Protein AF-R5L325-F1 (afdb_monomer_lite)

pLDDT: mean 84.12, std 8.81, range [45.09, 97.12]

Foldseek 3Di:
DVLQVPDPHNVVVVVCVVVVHDRDDDPDCVVVVVVVVVVVVVVVVVVVCCVVVVDPDDPCVVVVVVVVVVVVVVVVVVDD

Structure (mmCIF, N/CA/C/O backbone):
data_AF-R5L325-F1
#
_entry.id   AF-R5L325-F1
#
loop_
_atom_site.group_PDB
_atom_site.id
_atom_site.type_symbol
_atom_site.label_atom_id
_atom_site.label_alt_id
_atom_site.label_comp_id
_atom_site.label_asym_id
_atom_site.label_entity_id
_atom_site.label_seq_id
_atom_site.pdbx_PDB_ins_code
_atom_site.Cartn_x
_atom_site.Cartn_y
_atom_site.Cartn_z
_atom_site.occupancy
_atom_site.B_iso_or_equiv
_atom_site.auth_seq_id
_atom_site.auth_comp_id
_atom_site.auth_asym_id
_atom_site.auth_atom_id
_atom_site.pdbx_PDB_model_num
ATOM 1 N N . MET A 1 1 ? 16.008 -5.763 -16.215 1.00 60.28 1 MET A N 1
ATOM 2 C CA . MET A 1 1 ? 15.617 -6.902 -15.349 1.00 60.28 1 MET A CA 1
ATOM 3 C C . MET A 1 1 ? 14.668 -6.508 -14.208 1.00 60.28 1 MET A C 1
ATOM 5 O O . MET A 1 1 ? 13.651 -7.170 -14.067 1.00 60.28 1 MET A O 1
ATOM 9 N N . TYR A 1 2 ? 14.895 -5.416 -13.460 1.00 70.94 2 TYR A N 1
ATOM 10 C CA . TYR A 1 2 ? 14.011 -5.005 -12.343 1.00 70.94 2 TYR A CA 1
ATOM 11 C C . TYR A 1 2 ? 12.538 -4.741 -12.729 1.00 70.94 2 TYR A C 1
ATOM 13 O O . TYR A 1 2 ? 11.645 -5.121 -11.992 1.00 70.94 2 TYR A O 1
ATOM 21 N N . ALA A 1 3 ? 12.245 -4.179 -13.910 1.00 76.75 3 ALA A N 1
ATOM 22 C CA . ALA A 1 3 ? 10.851 -3.990 -14.347 1.00 76.75 3 ALA A CA 1
ATOM 23 C C . ALA A 1 3 ? 10.072 -5.311 -14.475 1.00 76.75 3 ALA A C 1
ATOM 25 O O . ALA A 1 3 ? 8.899 -5.380 -14.123 1.00 76.75 3 ALA A O 1
ATOM 26 N N . SER A 1 4 ? 10.731 -6.367 -14.964 1.00 81.75 4 SER A N 1
ATOM 27 C CA . SER A 1 4 ? 10.076 -7.652 -15.226 1.00 81.75 4 SER A CA 1
ATOM 28 C C . SER A 1 4 ? 9.585 -8.350 -13.955 1.00 81.75 4 SER A C 1
ATOM 30 O O . SER A 1 4 ? 8.617 -9.099 -14.020 1.00 81.75 4 SER A O 1
ATOM 32 N N . THR A 1 5 ? 10.188 -8.066 -12.794 1.00 83.25 5 THR A N 1
ATOM 33 C CA . THR A 1 5 ? 9.813 -8.690 -11.514 1.00 83.25 5 THR A CA 1
ATOM 34 C C . THR A 1 5 ? 8.503 -8.146 -10.944 1.00 83.25 5 THR A C 1
ATOM 36 O O . THR A 1 5 ? 7.916 -8.772 -10.068 1.00 83.25 5 THR A O 1
ATOM 39 N N . LYS A 1 6 ? 8.025 -6.998 -11.443 1.00 83.69 6 LYS A N 1
ATOM 40 C CA . LYS A 1 6 ? 6.725 -6.414 -11.077 1.00 83.69 6 LYS A CA 1
ATOM 41 C C . LYS A 1 6 ? 5.574 -6.913 -11.962 1.00 83.69 6 LYS A C 1
ATOM 43 O O . LYS A 1 6 ? 4.415 -6.647 -11.659 1.00 83.69 6 LYS A O 1
ATOM 48 N N . TYR A 1 7 ? 5.867 -7.664 -13.025 1.00 87.94 7 TYR A N 1
ATOM 49 C CA . TYR A 1 7 ? 4.853 -8.343 -13.829 1.00 87.94 7 TYR A CA 1
ATOM 50 C C . TYR A 1 7 ? 4.546 -9.730 -13.259 1.00 87.94 7 TYR A C 1
ATOM 52 O O . TYR A 1 7 ? 5.420 -10.417 -12.739 1.00 87.94 7 TYR A O 1
ATOM 60 N N . LYS A 1 8 ? 3.300 -10.186 -13.431 1.00 87.25 8 LYS A N 1
ATOM 61 C CA . LYS A 1 8 ? 2.862 -11.531 -13.013 1.00 87.25 8 LYS A CA 1
ATOM 62 C C . LYS A 1 8 ? 3.648 -12.661 -13.703 1.00 87.25 8 LYS A C 1
ATOM 64 O O . LYS A 1 8 ? 3.759 -13.751 -13.154 1.00 87.25 8 LYS A O 1
ATOM 69 N N . SER A 1 9 ? 4.160 -12.420 -14.912 1.00 92.81 9 SER A N 1
ATOM 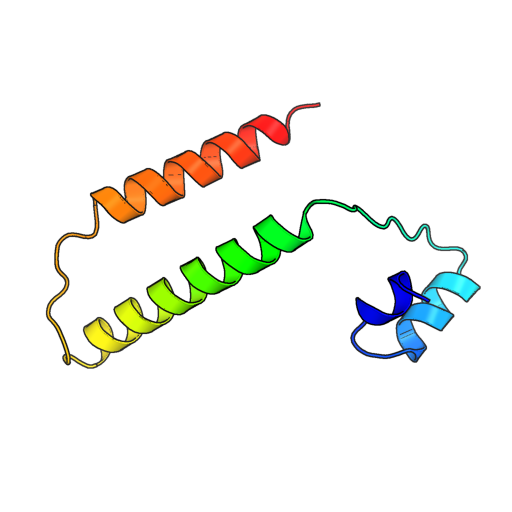70 C CA . SER A 1 9 ? 5.054 -13.321 -15.649 1.00 92.81 9 SER A CA 1
ATOM 71 C C . SER A 1 9 ? 5.862 -12.547 -16.701 1.00 92.81 9 SER A C 1
ATOM 73 O O . SER A 1 9 ? 5.575 -11.382 -16.977 1.00 92.81 9 SER A O 1
ATOM 75 N N . ILE A 1 10 ? 6.862 -13.185 -17.319 1.00 92.94 10 ILE A N 1
ATOM 76 C CA . ILE A 1 10 ? 7.734 -12.542 -18.320 1.00 92.94 10 ILE A CA 1
ATOM 77 C C . ILE A 1 10 ? 6.992 -12.180 -19.622 1.00 92.94 10 ILE A C 1
ATOM 79 O O . ILE A 1 10 ? 7.304 -11.182 -20.265 1.00 92.94 10 ILE A O 1
ATOM 83 N N . ALA A 1 11 ? 5.980 -12.963 -20.008 1.00 94.88 11 ALA A N 1
ATOM 84 C CA . ALA A 1 11 ? 5.259 -12.798 -21.270 1.00 94.88 11 ALA A CA 1
ATOM 85 C C . ALA A 1 11 ? 4.567 -11.424 -21.436 1.00 94.88 11 ALA A C 1
ATOM 87 O O . ALA A 1 11 ? 4.757 -10.801 -22.479 1.00 94.88 11 ALA A O 1
ATOM 88 N N . PRO A 1 12 ? 3.782 -10.906 -20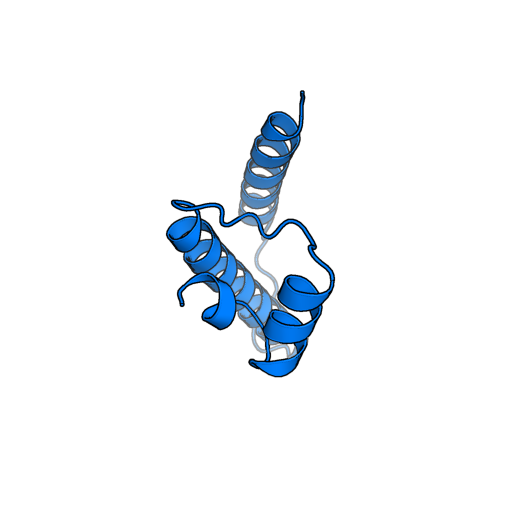.467 1.00 94.12 12 PRO A N 1
ATOM 89 C CA . PRO A 1 12 ? 3.218 -9.559 -20.562 1.00 94.12 12 PRO A CA 1
ATOM 90 C C . PRO A 1 12 ? 4.285 -8.460 -20.597 1.00 94.12 12 PRO A C 1
ATOM 92 O O . PRO A 1 12 ? 4.133 -7.527 -21.376 1.00 94.12 12 PRO A O 1
ATOM 95 N N . TYR A 1 13 ? 5.388 -8.605 -19.853 1.00 93.81 13 TYR A N 1
ATOM 96 C CA . TYR A 1 13 ? 6.502 -7.654 -19.912 1.00 93.81 13 TYR A CA 1
ATOM 97 C C . TYR A 1 13 ? 7.096 -7.568 -21.326 1.00 93.81 13 TYR A C 1
ATOM 99 O O . TYR A 1 13 ? 7.243 -6.479 -21.873 1.00 93.81 13 TYR A O 1
ATOM 107 N N . LEU A 1 14 ? 7.369 -8.719 -21.950 1.00 95.00 14 LEU A N 1
ATOM 108 C CA . LEU A 1 14 ? 7.899 -8.769 -23.315 1.00 95.00 14 LEU A CA 1
ATOM 109 C C . LEU A 1 14 ? 6.924 -8.187 -24.342 1.00 95.00 14 LEU A C 1
ATOM 111 O O . LEU A 1 14 ? 7.362 -7.489 -25.253 1.00 95.00 14 LEU A O 1
ATOM 115 N N . ARG A 1 15 ? 5.614 -8.428 -24.188 1.00 95.69 15 ARG A N 1
ATOM 116 C CA . ARG A 1 15 ? 4.595 -7.812 -25.054 1.00 95.69 15 ARG A CA 1
ATOM 117 C C . ARG A 1 15 ? 4.612 -6.293 -24.951 1.00 95.69 15 ARG A C 1
ATOM 119 O O . ARG A 1 15 ? 4.572 -5.626 -25.975 1.00 95.69 15 ARG A O 1
ATOM 126 N N . ASP A 1 16 ? 4.693 -5.749 -23.743 1.00 95.38 16 ASP A N 1
ATOM 127 C CA . ASP A 1 16 ? 4.690 -4.301 -23.544 1.00 95.38 16 ASP A CA 1
ATOM 128 C C . ASP A 1 16 ? 5.983 -3.650 -24.065 1.00 95.38 16 ASP A C 1
ATOM 130 O O . ASP A 1 16 ? 5.914 -2.587 -24.682 1.00 95.38 16 ASP A O 1
ATOM 134 N N . CYS A 1 17 ? 7.134 -4.325 -23.940 1.00 93.88 17 CYS A N 1
ATOM 135 C CA . CYS A 1 17 ? 8.376 -3.907 -24.598 1.00 93.88 17 CYS A CA 1
ATOM 136 C C . CYS A 1 17 ? 8.262 -3.921 -26.130 1.00 93.88 17 CYS A C 1
ATOM 138 O O . CYS A 1 17 ? 8.655 -2.953 -26.777 1.00 93.88 17 CYS A O 1
ATOM 140 N N . ALA A 1 18 ? 7.720 -4.999 -26.707 1.00 96.50 18 ALA A N 1
ATOM 141 C CA . ALA A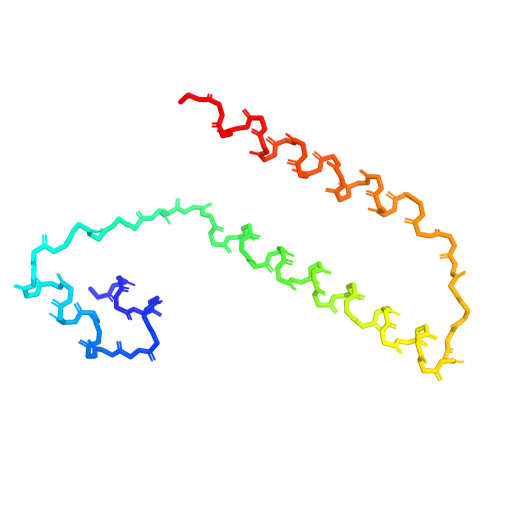 1 18 ? 7.561 -5.147 -28.156 1.00 96.50 18 ALA A CA 1
ATOM 142 C C . ALA A 1 18 ? 6.566 -4.136 -28.750 1.00 96.50 18 ALA A C 1
ATOM 144 O O . ALA A 1 18 ? 6.717 -3.716 -29.890 1.00 96.50 18 ALA A O 1
ATOM 145 N N . LEU A 1 19 ? 5.568 -3.724 -27.966 1.00 97.12 19 LEU A N 1
ATOM 146 C CA . LEU A 1 19 ? 4.593 -2.697 -28.336 1.00 97.1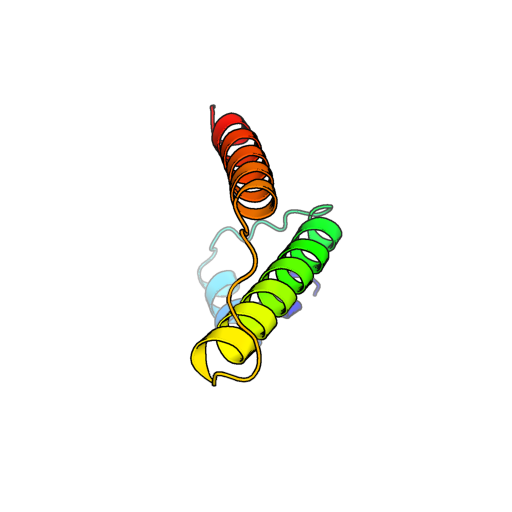2 19 LEU A CA 1
ATOM 147 C C . LEU A 1 19 ? 5.078 -1.268 -28.040 1.00 97.12 19 LEU A C 1
ATOM 149 O O . LEU A 1 19 ? 4.280 -0.338 -28.123 1.00 97.12 19 LEU A O 1
ATOM 153 N N . HIS A 1 20 ? 6.349 -1.089 -27.665 1.00 93.50 20 HIS A N 1
ATOM 154 C CA . HIS A 1 20 ? 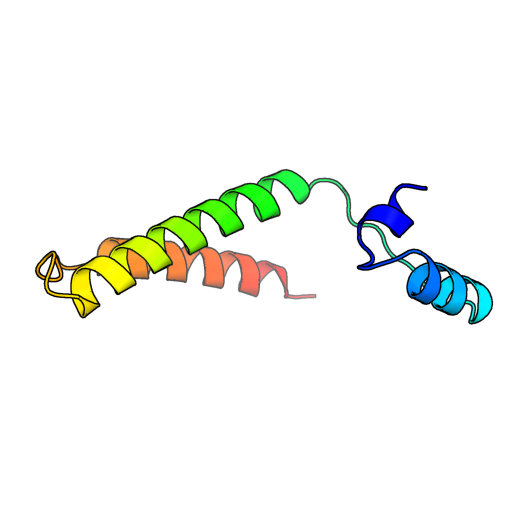6.936 0.204 -27.302 1.00 93.50 20 HIS A CA 1
ATOM 155 C C . HIS A 1 20 ? 6.127 0.977 -26.250 1.00 93.50 20 HIS A C 1
ATOM 157 O O . HIS A 1 20 ? 6.095 2.209 -26.253 1.00 93.50 20 HIS A O 1
ATOM 163 N N . LYS A 1 21 ? 5.469 0.264 -25.328 1.00 95.19 21 LYS A N 1
ATOM 164 C CA . LYS A 1 21 ? 4.770 0.914 -24.222 1.00 95.19 21 LYS A CA 1
ATOM 165 C C . LYS A 1 21 ? 5.780 1.514 -23.258 1.00 95.19 21 LYS A C 1
ATOM 167 O O . LYS A 1 21 ? 6.815 0.921 -22.953 1.00 95.19 21 LYS A O 1
ATOM 172 N N . GLU A 1 22 ? 5.448 2.685 -22.735 1.00 92.25 22 GLU A N 1
ATOM 173 C CA . GLU A 1 22 ? 6.259 3.341 -21.722 1.00 92.25 22 GLU A CA 1
ATOM 174 C C . GLU A 1 22 ? 6.170 2.571 -20.390 1.00 92.25 22 GLU A C 1
ATOM 176 O O . GLU A 1 22 ? 5.097 2.448 -19.799 1.00 92.25 22 GLU A O 1
ATOM 181 N N . ILE A 1 23 ? 7.300 2.047 -19.904 1.00 90.75 23 ILE A N 1
ATOM 182 C CA . ILE A 1 23 ? 7.386 1.331 -18.622 1.00 90.75 23 ILE A CA 1
ATOM 183 C C . ILE A 1 23 ? 8.105 2.223 -17.605 1.00 90.75 23 ILE A C 1
ATOM 185 O O . ILE A 1 23 ? 9.336 2.296 -17.590 1.00 90.75 23 ILE A O 1
ATOM 189 N N . LYS A 1 24 ? 7.342 2.887 -16.728 1.00 87.25 24 LYS A N 1
ATOM 190 C CA . LYS A 1 24 ? 7.886 3.721 -15.642 1.00 87.25 24 LYS A CA 1
ATOM 191 C C . LYS A 1 24 ? 8.120 2.897 -14.384 1.00 87.25 24 LYS A C 1
ATOM 193 O O . LYS A 1 24 ? 7.201 2.278 -13.858 1.00 87.25 24 LYS A O 1
ATOM 198 N N . ILE A 1 25 ? 9.350 2.931 -13.876 1.00 82.50 25 ILE A N 1
ATOM 199 C CA . ILE A 1 25 ? 9.698 2.364 -12.571 1.00 82.50 25 ILE A CA 1
ATOM 200 C C . ILE A 1 25 ? 9.841 3.514 -11.578 1.00 82.50 25 ILE A C 1
ATOM 202 O O . ILE A 1 25 ? 10.785 4.296 -11.674 1.00 82.50 25 ILE A O 1
ATOM 206 N N . ILE A 1 26 ? 8.939 3.579 -10.603 1.00 82.75 26 ILE A N 1
ATOM 207 C CA . ILE A 1 26 ? 9.044 4.510 -9.478 1.00 82.75 26 ILE A CA 1
ATOM 208 C C . ILE A 1 26 ? 9.824 3.804 -8.370 1.00 82.75 26 ILE A C 1
ATOM 210 O O . ILE A 1 26 ? 9.393 2.765 -7.874 1.00 82.75 26 ILE A O 1
ATOM 214 N N . ARG A 1 27 ? 10.995 4.342 -8.025 1.00 79.94 27 ARG A N 1
ATOM 215 C CA . ARG A 1 27 ? 11.852 3.833 -6.944 1.00 79.94 27 ARG A CA 1
ATOM 216 C C . ARG A 1 27 ? 11.594 4.610 -5.656 1.00 79.94 27 ARG A C 1
ATOM 218 O O . ARG A 1 27 ? 11.246 5.785 -5.718 1.00 79.94 27 ARG A O 1
ATOM 225 N N . GLY A 1 28 ? 11.825 3.979 -4.508 1.00 80.50 28 GLY A N 1
ATOM 226 C CA . GLY A 1 28 ? 11.738 4.623 -3.193 1.00 80.50 28 GLY A CA 1
ATOM 227 C C . GLY A 1 28 ? 10.361 4.528 -2.534 1.00 80.50 28 GLY A C 1
ATOM 228 O O . GLY A 1 28 ? 10.173 5.071 -1.451 1.00 80.50 28 GLY A O 1
ATOM 229 N N . ILE A 1 29 ? 9.411 3.820 -3.152 1.00 82.75 29 ILE A N 1
ATOM 230 C CA . ILE A 1 29 ? 8.071 3.571 -2.593 1.00 82.75 29 ILE A CA 1
ATOM 231 C C . ILE A 1 29 ? 7.908 2.142 -2.064 1.00 82.75 29 ILE A C 1
ATOM 233 O O . ILE A 1 29 ? 6.874 1.816 -1.486 1.00 82.75 29 ILE A O 1
ATOM 237 N N . GLU A 1 30 ? 8.915 1.281 -2.236 1.00 79.44 30 GLU A N 1
ATOM 238 C CA . GLU A 1 30 ? 8.845 -0.130 -1.849 1.00 79.44 30 GLU A CA 1
ATOM 239 C C . GLU A 1 30 ? 8.600 -0.304 -0.338 1.00 79.44 30 GLU A C 1
ATOM 241 O O . GLU A 1 30 ? 7.853 -1.191 0.072 1.00 79.44 30 GLU A O 1
ATOM 246 N N . GLY A 1 31 ? 9.168 0.579 0.494 1.00 81.69 31 GLY A N 1
ATOM 247 C CA . GLY A 1 31 ? 8.910 0.594 1.939 1.00 81.69 31 GLY A CA 1
ATOM 248 C C . GLY A 1 31 ? 7.467 0.979 2.283 1.00 81.69 31 GLY A C 1
ATOM 249 O O . GLY A 1 31 ? 6.868 0.396 3.183 1.00 81.69 31 GLY A O 1
ATOM 250 N N . VAL A 1 32 ? 6.877 1.899 1.515 1.00 84.62 32 VAL A N 1
ATOM 251 C CA . VAL A 1 32 ? 5.480 2.322 1.685 1.00 84.62 32 VAL A CA 1
ATOM 252 C C . VAL A 1 32 ? 4.526 1.199 1.275 1.00 84.62 32 VAL A C 1
ATOM 254 O O . VAL A 1 32 ? 3.589 0.899 2.010 1.00 84.62 32 VAL A O 1
ATOM 257 N N . GLU A 1 33 ? 4.789 0.528 0.147 1.00 84.38 33 GLU A N 1
ATOM 258 C CA . GLU A 1 33 ? 4.033 -0.654 -0.302 1.00 84.38 33 GLU A CA 1
ATOM 259 C C . GLU A 1 33 ? 4.035 -1.750 0.777 1.00 84.38 33 GLU A C 1
ATOM 261 O O . GLU A 1 33 ? 2.989 -2.317 1.110 1.00 84.38 33 GLU A O 1
ATOM 266 N N . TYR A 1 34 ? 5.208 -2.027 1.353 1.00 83.75 34 TYR A N 1
ATOM 267 C CA . TYR A 1 34 ? 5.373 -3.049 2.379 1.00 83.75 34 TYR A CA 1
ATOM 268 C C . TYR A 1 34 ? 4.567 -2.746 3.649 1.00 83.75 34 TYR A C 1
ATOM 270 O O . TYR A 1 34 ? 3.808 -3.605 4.110 1.00 83.75 34 TYR A O 1
ATOM 278 N N . GLU A 1 35 ? 4.679 -1.531 4.188 1.00 85.44 35 GLU A N 1
ATOM 279 C CA . GLU A 1 35 ? 3.962 -1.144 5.407 1.00 85.44 35 GLU A CA 1
ATOM 280 C C . GLU A 1 35 ? 2.447 -1.038 5.178 1.00 85.44 35 GLU A C 1
ATOM 282 O O . GLU A 1 35 ? 1.671 -1.542 5.994 1.00 85.44 35 GLU A O 1
ATOM 287 N N . LEU A 1 36 ? 1.997 -0.518 4.029 1.00 88.31 36 LEU A N 1
ATOM 288 C CA . LEU A 1 36 ? 0.572 -0.515 3.671 1.00 88.31 36 LEU A CA 1
ATOM 289 C C . LEU A 1 36 ? -0.006 -1.931 3.622 1.00 88.31 36 LEU A C 1
ATOM 291 O O . LEU A 1 36 ? -1.101 -2.176 4.135 1.00 88.31 36 LEU A O 1
ATOM 295 N N . ARG A 1 37 ? 0.740 -2.890 3.062 1.00 87.75 37 ARG A N 1
ATOM 296 C CA . ARG A 1 37 ? 0.316 -4.294 3.035 1.00 87.75 37 ARG A CA 1
ATOM 297 C C . ARG A 1 37 ? 0.184 -4.870 4.445 1.00 87.75 37 ARG A C 1
ATOM 299 O O . ARG A 1 37 ? -0.761 -5.610 4.711 1.00 87.75 37 ARG A O 1
ATOM 306 N N . ARG A 1 38 ? 1.097 -4.531 5.360 1.00 89.00 38 ARG A N 1
ATOM 307 C CA . ARG A 1 38 ? 1.020 -4.965 6.766 1.00 89.00 38 ARG A CA 1
ATOM 308 C C . ARG A 1 38 ? -0.183 -4.364 7.486 1.00 89.00 38 ARG A C 1
ATOM 310 O O . ARG A 1 38 ? -0.902 -5.106 8.153 1.00 89.00 38 ARG A O 1
ATOM 317 N N . ILE A 1 39 ? -0.447 -3.071 7.297 1.00 85.88 39 ILE A N 1
ATOM 318 C CA . ILE A 1 39 ? -1.629 -2.393 7.851 1.00 85.88 39 ILE A CA 1
ATOM 319 C C . ILE A 1 39 ? -2.912 -3.059 7.340 1.00 85.88 39 ILE A C 1
ATOM 321 O O . ILE A 1 39 ? -3.768 -3.438 8.140 1.00 85.88 39 ILE A O 1
ATOM 325 N N . GLY A 1 40 ? -3.022 -3.278 6.027 1.00 89.31 40 GLY A N 1
ATOM 326 C CA . GLY A 1 40 ? -4.177 -3.946 5.421 1.00 89.31 40 GLY A CA 1
ATOM 327 C C . GLY A 1 40 ? -4.374 -5.378 5.928 1.00 89.31 40 GLY A C 1
ATOM 328 O O . GLY A 1 40 ? -5.497 -5.781 6.230 1.00 89.31 40 GLY A O 1
ATOM 329 N N . ASN A 1 41 ? -3.287 -6.135 6.099 1.00 91.25 41 ASN A N 1
ATOM 330 C CA . ASN A 1 41 ? -3.342 -7.486 6.659 1.00 91.25 41 ASN A CA 1
ATOM 331 C C . ASN A 1 41 ? -3.821 -7.495 8.115 1.00 91.25 41 ASN A C 1
ATOM 333 O O . ASN A 1 41 ? -4.616 -8.360 8.483 1.00 91.25 41 ASN A O 1
ATOM 337 N N . ASN A 1 42 ? -3.351 -6.564 8.945 1.00 87.31 42 ASN A N 1
ATOM 338 C CA . ASN A 1 42 ? -3.793 -6.444 10.336 1.00 87.31 42 ASN A CA 1
ATOM 339 C C . ASN A 1 42 ? -5.272 -6.051 10.411 1.00 87.31 42 ASN A C 1
ATOM 341 O O . ASN A 1 42 ? -6.029 -6.669 11.157 1.00 87.31 42 ASN A O 1
ATOM 345 N N . LEU A 1 43 ? -5.705 -5.096 9.582 1.00 86.31 43 LEU A N 1
ATOM 346 C CA . LEU A 1 43 ? -7.111 -4.710 9.479 1.00 86.31 43 LEU A CA 1
ATOM 347 C C . LEU A 1 43 ? -7.989 -5.905 9.088 1.00 86.31 43 LEU A C 1
ATOM 349 O O . LEU A 1 43 ? -8.970 -6.190 9.763 1.00 86.31 43 LEU A O 1
ATOM 353 N N . ASN A 1 44 ? -7.600 -6.659 8.058 1.00 90.25 44 ASN A N 1
ATOM 354 C CA . ASN A 1 44 ? -8.344 -7.838 7.617 1.00 90.25 44 ASN A CA 1
ATOM 355 C C . ASN A 1 44 ? -8.430 -8.921 8.709 1.00 90.25 44 ASN A C 1
ATOM 357 O O . ASN A 1 44 ? -9.463 -9.572 8.849 1.00 90.25 44 ASN A O 1
ATOM 361 N N . GLN A 1 45 ? -7.372 -9.110 9.504 1.00 87.75 45 GLN A N 1
ATOM 362 C CA . GLN A 1 45 ? -7.394 -10.028 10.649 1.00 87.75 45 GLN A CA 1
ATOM 363 C C . GLN A 1 45 ? -8.375 -9.565 11.730 1.00 87.75 45 GLN A C 1
ATOM 365 O O . GLN A 1 45 ? -9.186 -10.369 12.184 1.00 87.75 45 GLN A O 1
ATOM 370 N N . LEU A 1 46 ? -8.358 -8.277 12.087 1.00 85.38 46 LEU A N 1
ATOM 371 C CA . LEU A 1 46 ? -9.302 -7.704 13.050 1.00 85.38 46 LEU A CA 1
ATOM 372 C C . LEU A 1 46 ? -10.749 -7.828 12.559 1.00 85.38 46 LEU A C 1
ATOM 374 O O . LEU A 1 46 ? -11.611 -8.286 13.303 1.00 85.38 46 LEU A O 1
ATOM 378 N N . THR A 1 47 ? -11.017 -7.505 11.291 1.00 86.62 47 THR A N 1
ATOM 379 C CA . THR A 1 47 ? -12.351 -7.656 10.691 1.00 86.62 47 THR A CA 1
ATOM 380 C C . THR A 1 47 ? -12.829 -9.104 10.736 1.00 86.62 47 THR A C 1
ATOM 382 O O . THR A 1 47 ? -13.981 -9.360 11.076 1.00 86.62 47 THR A O 1
ATOM 385 N N . ARG A 1 48 ? -11.953 -10.070 10.433 1.00 90.31 48 ARG A N 1
ATOM 386 C CA . ARG A 1 48 ? -12.292 -11.497 10.522 1.00 90.31 48 ARG A CA 1
ATOM 387 C C . ARG A 1 48 ? -12.581 -11.934 11.953 1.00 90.31 48 ARG A C 1
ATOM 389 O O . ARG A 1 48 ? -13.546 -12.661 12.142 1.00 90.31 48 ARG A O 1
ATOM 396 N N . ALA A 1 49 ? -11.781 -11.497 12.925 1.00 85.44 49 ALA A N 1
ATOM 397 C CA . ALA A 1 49 ? -11.967 -11.837 14.335 1.00 85.44 49 ALA A CA 1
ATOM 398 C C . ALA A 1 49 ? -13.288 -11.285 14.899 1.00 85.44 49 ALA A C 1
ATOM 400 O O . ALA A 1 49 ? -13.979 -11.976 15.644 1.00 85.44 49 ALA A O 1
ATOM 401 N N . VAL A 1 50 ? -13.678 -10.074 14.490 1.00 85.44 50 VAL A N 1
ATOM 402 C CA . VAL A 1 50 ? -14.980 -9.498 14.851 1.00 85.44 50 VAL A CA 1
ATOM 403 C C . VAL A 1 50 ? -16.118 -10.261 14.173 1.00 85.44 50 VAL A C 1
ATOM 405 O O . VAL A 1 50 ? -17.059 -10.689 14.836 1.00 85.44 50 VAL A O 1
ATOM 408 N N . ASN A 1 51 ? -16.026 -10.492 12.860 1.00 86.94 51 ASN A N 1
ATOM 409 C CA . ASN A 1 51 ? -17.086 -11.167 12.105 1.00 86.94 51 ASN A CA 1
ATOM 410 C C . ASN A 1 51 ? -17.280 -12.635 12.512 1.00 86.94 51 ASN A C 1
ATOM 412 O O . ASN A 1 51 ? -18.375 -13.167 12.351 1.00 86.94 51 ASN A O 1
ATOM 416 N N . SER A 1 52 ? -16.242 -13.298 13.026 1.00 88.88 52 SER A N 1
ATOM 417 C CA . SER A 1 52 ? -16.340 -14.664 13.548 1.00 88.88 52 SER A CA 1
ATOM 418 C C . SER A 1 52 ? -16.887 -14.737 14.978 1.00 88.88 52 SER A C 1
ATOM 420 O O . SER A 1 52 ? -17.034 -15.838 15.504 1.00 88.88 52 SER A O 1
ATOM 422 N N . GLY A 1 53 ? -17.155 -13.595 15.622 1.00 85.44 53 GLY A N 1
ATOM 423 C CA . GLY A 1 53 ? -17.549 -13.528 17.030 1.00 85.44 53 GLY A CA 1
ATOM 424 C C . GLY A 1 53 ? -16.411 -13.847 18.008 1.00 85.44 53 GLY A C 1
ATOM 425 O O . GLY A 1 53 ? -16.663 -14.011 19.198 1.00 85.44 53 GLY A O 1
ATOM 426 N N . MET A 1 54 ? -15.163 -13.937 17.529 1.00 79.06 54 MET A N 1
ATOM 427 C CA . MET A 1 54 ? -13.980 -14.205 18.358 1.00 79.06 54 MET A CA 1
ATOM 428 C C . MET A 1 54 ? -13.613 -13.005 19.243 1.00 79.06 54 MET A C 1
ATOM 430 O O . MET A 1 54 ? -13.022 -13.184 20.307 1.00 79.06 54 MET A O 1
ATOM 434 N N . CYS A 1 55 ? -13.977 -11.787 18.837 1.00 76.88 55 CYS A N 1
ATOM 435 C CA . CYS A 1 55 ? -13.901 -10.596 19.676 1.00 76.88 55 CYS A CA 1
ATOM 436 C C . CYS A 1 55 ? -15.069 -9.638 19.405 1.00 76.88 55 CYS A C 1
ATOM 438 O O . CYS A 1 55 ? -15.594 -9.568 18.296 1.00 76.88 55 CYS A O 1
ATOM 440 N N . ASN A 1 56 ? -15.457 -8.861 20.418 1.00 76.06 56 ASN A N 1
ATOM 441 C CA . ASN A 1 56 ? -16.366 -7.734 20.221 1.00 76.06 56 ASN A CA 1
ATOM 442 C C . ASN A 1 56 ? -15.590 -6.564 19.613 1.00 76.06 56 ASN A C 1
ATOM 444 O O . ASN A 1 56 ? -14.447 -6.310 20.001 1.00 76.06 56 ASN A O 1
ATOM 448 N N . ALA A 1 57 ? -16.208 -5.841 18.679 1.00 68.00 57 ALA A N 1
ATOM 449 C CA . ALA A 1 57 ? -15.606 -4.644 18.108 1.00 68.00 57 ALA A CA 1
ATOM 450 C C . ALA A 1 57 ? -15.340 -3.612 19.218 1.00 68.00 57 ALA A C 1
ATOM 452 O O . ALA A 1 57 ? -16.269 -3.016 19.761 1.00 68.00 57 ALA A O 1
ATOM 453 N N . ILE A 1 58 ? -14.067 -3.407 19.559 1.00 67.50 58 ILE A N 1
ATOM 454 C CA . ILE A 1 58 ? -13.621 -2.242 20.330 1.00 67.50 58 ILE A CA 1
ATOM 455 C C . ILE A 1 58 ? -13.691 -1.038 19.384 1.00 67.50 58 ILE A C 1
ATOM 457 O O . ILE A 1 58 ? -13.449 -1.195 18.187 1.00 67.50 58 ILE A O 1
ATOM 461 N N . ASP A 1 59 ? -14.057 0.145 19.883 1.00 69.94 59 ASP A N 1
ATOM 462 C CA . ASP A 1 59 ? -14.190 1.344 19.051 1.00 69.94 59 ASP A CA 1
ATOM 463 C C . ASP A 1 59 ? -12.899 1.621 18.250 1.00 69.94 59 ASP A C 1
ATOM 465 O O . ASP A 1 59 ? -11.879 2.036 18.793 1.00 69.94 59 ASP A O 1
ATOM 469 N N . LEU A 1 60 ? -12.950 1.399 16.932 1.00 73.25 60 LEU A N 1
ATOM 470 C CA . LEU A 1 60 ? -11.843 1.643 15.999 1.00 73.25 60 LEU A CA 1
ATOM 471 C C . LEU A 1 60 ? -11.828 3.090 15.477 1.00 73.25 60 LEU A C 1
ATOM 473 O O . LEU A 1 60 ? -11.231 3.369 14.433 1.00 73.25 60 LEU A O 1
ATOM 477 N N . LYS A 1 61 ? -12.516 4.023 16.144 1.00 77.81 61 LYS A N 1
ATOM 478 C CA . LYS A 1 61 ? -12.609 5.429 15.728 1.00 77.81 61 LYS A CA 1
ATOM 479 C C . LYS A 1 61 ? -11.247 6.080 15.518 1.00 77.81 61 LYS A C 1
ATOM 481 O O . LYS A 1 61 ? -11.075 6.716 14.480 1.00 77.81 61 LYS A O 1
ATOM 486 N N . GLU A 1 62 ? -10.295 5.880 16.425 1.00 73.50 62 GLU A N 1
ATOM 487 C CA . GLU A 1 62 ? -8.938 6.428 16.288 1.00 73.50 62 GLU A CA 1
ATOM 488 C C . GLU A 1 62 ? -8.217 5.845 15.070 1.00 73.50 62 GLU A C 1
ATOM 490 O O . GLU A 1 62 ? -7.721 6.589 14.227 1.00 73.50 62 GLU A O 1
ATOM 495 N N . MET A 1 63 ? -8.260 4.521 14.890 1.00 78.19 63 MET A N 1
ATOM 496 C CA . MET A 1 63 ? -7.671 3.871 13.716 1.00 78.19 63 MET A CA 1
ATOM 497 C C . MET A 1 63 ? -8.277 4.412 12.414 1.00 78.19 63 MET A C 1
ATOM 499 O O . MET A 1 63 ? -7.559 4.714 11.461 1.00 78.19 63 MET A O 1
ATOM 503 N N . ARG A 1 64 ? -9.605 4.560 12.362 1.00 81.88 64 ARG A N 1
ATOM 504 C CA . ARG A 1 64 ? -10.301 5.083 11.182 1.00 81.88 64 ARG A CA 1
ATOM 505 C C . ARG A 1 64 ? -9.899 6.532 10.890 1.00 81.88 64 ARG A C 1
ATOM 507 O O . ARG A 1 64 ? -9.776 6.893 9.724 1.00 81.88 64 ARG A O 1
ATOM 514 N N . GLN A 1 65 ? -9.683 7.346 11.924 1.00 82.69 65 GLN A N 1
ATOM 515 C CA . GLN A 1 65 ? -9.191 8.717 11.781 1.00 82.69 65 GLN A CA 1
ATOM 516 C C . GLN A 1 65 ? -7.755 8.756 11.251 1.00 82.69 65 GLN A C 1
ATOM 518 O O . GLN A 1 65 ? -7.491 9.507 10.317 1.00 82.69 65 GLN A O 1
ATOM 523 N N . GLU A 1 66 ? -6.849 7.929 11.772 1.00 79.81 66 GLU A N 1
ATOM 524 C CA . GLU A 1 66 ? -5.461 7.876 11.291 1.00 79.81 66 GLU A CA 1
ATOM 525 C C . GLU A 1 66 ? -5.369 7.384 9.840 1.00 79.81 66 GLU A C 1
ATOM 527 O O . GLU A 1 66 ? -4.684 7.995 9.018 1.00 79.81 66 GLU A O 1
ATOM 532 N N . VAL A 1 67 ? -6.136 6.352 9.468 1.00 84.50 67 VAL A N 1
ATOM 533 C CA . VAL A 1 67 ? -6.213 5.890 8.070 1.00 84.50 67 VAL A CA 1
ATOM 534 C C . VAL A 1 67 ? -6.784 6.984 7.158 1.00 84.50 67 VAL A C 1
ATOM 536 O O . VAL A 1 67 ? -6.272 7.196 6.057 1.00 84.50 67 VAL A O 1
ATOM 539 N N . ALA A 1 68 ? -7.798 7.725 7.613 1.00 86.75 68 ALA A N 1
ATOM 540 C CA . ALA A 1 68 ? -8.357 8.845 6.858 1.00 86.75 68 ALA A CA 1
ATOM 541 C C . ALA A 1 68 ? -7.351 9.997 6.674 1.00 86.75 68 ALA A C 1
ATOM 543 O O . ALA A 1 68 ? -7.298 10.579 5.591 1.00 86.75 68 ALA A O 1
ATOM 544 N N . LYS A 1 69 ? -6.519 10.298 7.681 1.00 85.94 69 LYS A N 1
ATOM 545 C CA . LYS A 1 69 ? -5.443 11.301 7.576 1.00 85.94 69 LYS A CA 1
ATOM 546 C C . LYS A 1 69 ? -4.395 10.898 6.542 1.00 85.94 69 LYS A C 1
ATOM 548 O O . LYS A 1 69 ? -4.024 11.719 5.706 1.00 85.94 69 LYS A O 1
ATOM 553 N N . VAL A 1 70 ? -3.957 9.635 6.553 1.00 85.81 70 VAL A N 1
ATOM 554 C CA . VAL A 1 70 ? -3.022 9.106 5.542 1.00 85.81 70 VAL A CA 1
ATOM 555 C C . VAL A 1 70 ? -3.627 9.230 4.147 1.00 85.81 70 VAL A C 1
ATOM 557 O O . VAL A 1 70 ? -2.962 9.700 3.226 1.00 85.81 70 VAL A O 1
ATOM 560 N N . TRP A 1 71 ? -4.906 8.880 3.992 1.00 87.06 71 TRP A N 1
ATOM 561 C CA . TRP A 1 71 ? -5.609 9.030 2.722 1.00 87.06 71 TRP A CA 1
ATOM 562 C C . TRP A 1 71 ? -5.682 10.488 2.255 1.00 87.06 71 TRP A C 1
ATOM 564 O O . TRP A 1 71 ? -5.409 10.766 1.088 1.00 87.06 71 TRP A O 1
ATOM 574 N N . GLN A 1 72 ? -6.008 11.427 3.146 1.00 88.81 72 GLN A N 1
ATOM 575 C CA . GLN A 1 72 ? -6.040 12.855 2.820 1.00 88.81 72 GLN A CA 1
ATOM 576 C C . GLN A 1 72 ? -4.665 13.378 2.406 1.00 88.81 72 GLN A C 1
ATOM 578 O O . GLN A 1 72 ? -4.573 14.095 1.413 1.00 88.81 72 GLN A O 1
ATOM 583 N N . LEU A 1 73 ? -3.601 12.987 3.111 1.00 87.69 73 LEU A N 1
ATOM 584 C CA . LEU A 1 73 ? -2.236 13.363 2.755 1.00 87.69 73 LEU A CA 1
ATOM 585 C C . LEU A 1 73 ? -1.870 12.827 1.367 1.00 87.69 73 LEU A C 1
ATOM 587 O O . LEU A 1 73 ? -1.440 13.595 0.512 1.00 87.69 73 LEU A O 1
ATOM 591 N N . LEU A 1 74 ? -2.118 11.542 1.100 1.00 84.62 74 LEU A N 1
ATOM 592 C CA . LEU A 1 74 ? -1.872 10.943 -0.215 1.00 84.62 74 LEU A CA 1
ATOM 593 C C . LEU A 1 74 ? -2.684 11.630 -1.319 1.00 84.62 74 LEU A C 1
ATOM 595 O O . LEU A 1 74 ? -2.143 11.929 -2.377 1.00 84.62 74 LEU A O 1
ATOM 599 N N . SER A 1 75 ? -3.955 11.932 -1.055 1.00 87.44 75 SER A N 1
ATOM 600 C CA . SER A 1 75 ? -4.833 12.631 -2.001 1.00 87.44 75 SER A CA 1
ATOM 601 C C . SER A 1 75 ? -4.371 14.068 -2.256 1.00 87.44 75 SER A C 1
ATOM 603 O O . SER A 1 75 ? -4.472 14.558 -3.375 1.00 87.44 75 SER A O 1
ATOM 605 N N . SER A 1 76 ? -3.816 14.745 -1.247 1.00 86.12 76 SER A N 1
ATOM 606 C CA . SER A 1 76 ? -3.257 16.093 -1.405 1.00 86.12 76 SER A CA 1
ATOM 607 C C . SER A 1 76 ? -1.994 16.109 -2.271 1.00 86.12 76 SER A C 1
ATOM 609 O O . SER A 1 76 ? -1.757 17.075 -2.990 1.00 86.12 76 SER A O 1
ATOM 611 N N . LEU A 1 77 ? -1.226 15.014 -2.267 1.00 82.50 77 LEU A N 1
ATOM 612 C CA . LEU A 1 77 ? -0.054 14.831 -3.126 1.00 82.50 77 LEU A CA 1
ATOM 613 C C . LEU A 1 77 ? -0.426 14.508 -4.582 1.00 82.50 77 LEU A C 1
ATOM 615 O O . LEU A 1 77 ? 0.431 14.584 -5.454 1.00 82.50 77 LEU A O 1
ATOM 619 N N . GLN A 1 78 ? -1.689 14.171 -4.866 1.00 72.75 78 GLN A N 1
ATOM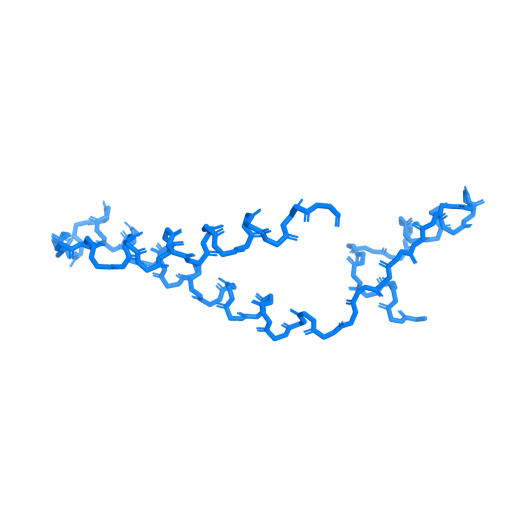 620 C CA . GLN A 1 78 ? -2.192 13.969 -6.231 1.00 72.75 78 GLN A CA 1
ATOM 621 C C . GLN A 1 78 ? -2.544 15.296 -6.942 1.00 72.75 78 GLN A C 1
ATOM 623 O O . GLN A 1 78 ? -3.057 15.279 -8.060 1.00 72.75 78 GLN A O 1
ATOM 628 N N . GLY A 1 79 ? -2.273 16.448 -6.313 1.00 61.75 79 GLY A N 1
ATOM 629 C CA . GLY A 1 79 ? -2.517 17.780 -6.864 1.00 61.75 79 GLY A CA 1
ATOM 630 C C . GLY A 1 79 ? -1.324 18.382 -7.619 1.00 61.75 79 GLY A C 1
ATOM 631 O O . GLY A 1 79 ? -0.449 18.967 -6.985 1.00 61.75 79 GLY A O 1
ATOM 632 N N . LYS A 1 80 ? -1.437 18.353 -8.958 1.00 45.09 80 LYS A N 1
ATOM 633 C CA . LYS A 1 80 ? -0.594 18.918 -10.043 1.00 45.09 80 LYS A CA 1
ATOM 634 C C . LYS A 1 80 ? 0.626 18.108 -10.480 1.00 45.09 80 LYS A C 1
ATOM 636 O O . LYS A 1 80 ? 1.652 18.118 -9.773 1.00 45.09 80 LYS A O 1
#

Secondary structure (DSSP, 8-state):
-GGGGGSSSHHHHHHHHHTT-------S-HHHHHHHHHHHHHHHHHHHHHHTTSS-----HHHHHHHHHHHHHHHHTT--

Radius of gyration: 18.65 Å; chains: 1; bounding box: 33×34×49 Å

Sequence (80 aa):
MYASTKYKSIAPYLRDCALHKEIKIIRGIEGVEYELRRIGNNLNQLTRAVNSGMCNAIDLKEMRQEVAKVWQLLSSLQGK